Protein AF-A0A1B6MKW7-F1 (afdb_monomer)

Secondary structure (DSSP, 8-state):
------------GGGT-----PPP---TT--SSEEEEEEEE----SSHHHHHHHHHHHHHHHHHHTTT-TTPPP------TTSTT--SEEEEES-TT---GGG-HHHHHHHHHTT-HHHHHHHHHHHEEEEEEEE-

Structure (mmCIF, N/CA/C/O backbone):
data_AF-A0A1B6MKW7-F1
#
_entry.id   AF-A0A1B6MKW7-F1
#
loop_
_atom_site.group_PDB
_atom_site.id
_atom_site.type_symbol
_atom_site.label_atom_id
_atom_site.label_alt_id
_atom_site.label_comp_id
_atom_site.label_asym_id
_atom_site.label_entity_id
_atom_site.label_seq_id
_atom_site.pdbx_PDB_ins_code
_atom_site.Cartn_x
_atom_site.Cartn_y
_atom_site.Cartn_z
_atom_site.occupancy
_atom_site.B_iso_or_equiv
_atom_site.auth_seq_id
_atom_site.auth_comp_id
_atom_site.auth_asym_id
_atom_site.auth_atom_id
_atom_site.pdbx_PDB_model_num
ATOM 1 N N . ARG A 1 1 ? -7.429 24.922 -23.558 1.00 48.53 1 ARG A N 1
ATOM 2 C CA . ARG A 1 1 ? -7.484 23.509 -23.117 1.00 48.53 1 ARG A CA 1
ATOM 3 C C . ARG A 1 1 ? -6.042 23.079 -22.928 1.00 48.53 1 ARG A C 1
ATOM 5 O O . ARG A 1 1 ? -5.292 23.203 -23.883 1.00 48.53 1 ARG A O 1
ATOM 12 N N . VAL A 1 2 ? -5.636 22.738 -21.707 1.00 57.34 2 VAL A N 1
ATOM 13 C CA . VAL A 1 2 ? -4.283 22.229 -21.437 1.00 57.34 2 VAL A CA 1
ATOM 14 C C . VAL A 1 2 ? -4.278 20.769 -21.883 1.00 57.34 2 VAL A C 1
ATOM 16 O O . VAL A 1 2 ? -5.119 20.000 -21.421 1.00 57.34 2 VAL A O 1
ATOM 19 N N . ASN A 1 3 ? -3.427 20.420 -22.846 1.00 64.44 3 ASN A N 1
ATOM 20 C CA . ASN A 1 3 ? -3.270 19.043 -23.306 1.00 64.44 3 ASN A CA 1
ATOM 21 C C . ASN A 1 3 ? -2.297 18.341 -22.360 1.00 64.44 3 ASN A C 1
ATOM 23 O O . ASN A 1 3 ? -1.090 18.464 -22.520 1.00 64.44 3 ASN A O 1
ATOM 27 N N . SER A 1 4 ? -2.823 17.644 -21.358 1.00 72.88 4 SER A N 1
ATOM 28 C CA . SER A 1 4 ? -2.025 16.754 -20.516 1.00 72.88 4 SER A CA 1
ATOM 29 C C . SER A 1 4 ? -1.795 15.447 -21.275 1.00 72.88 4 SER A C 1
ATOM 31 O O . SER A 1 4 ? -2.763 14.775 -21.635 1.00 72.88 4 SER A O 1
ATOM 33 N N . HIS A 1 5 ? -0.537 15.101 -21.543 1.00 80.62 5 HIS A N 1
ATOM 34 C CA . HIS A 1 5 ? -0.169 13.820 -22.145 1.00 80.62 5 HIS A CA 1
ATOM 35 C C . HIS A 1 5 ? 0.245 12.845 -21.038 1.00 80.62 5 HIS A C 1
ATOM 37 O O . HIS A 1 5 ? 0.941 13.228 -20.103 1.00 80.62 5 HIS A O 1
ATOM 43 N N . ALA A 1 6 ? -0.194 11.592 -21.130 1.00 85.50 6 ALA A N 1
ATOM 44 C CA . ALA A 1 6 ? 0.224 10.529 -20.224 1.00 85.50 6 ALA A CA 1
ATOM 45 C C . ALA A 1 6 ? 0.688 9.334 -21.055 1.00 85.50 6 ALA A C 1
ATOM 47 O O . ALA A 1 6 ? 0.020 8.942 -22.013 1.00 85.50 6 ALA A O 1
ATOM 48 N N . ALA A 1 7 ? 1.828 8.766 -20.684 1.00 87.38 7 ALA A N 1
ATOM 49 C CA . ALA A 1 7 ? 2.382 7.561 -21.280 1.00 87.38 7 ALA A CA 1
ATOM 50 C C . ALA A 1 7 ? 2.752 6.581 -20.165 1.00 87.38 7 ALA A C 1
ATOM 52 O O . ALA A 1 7 ? 3.067 6.991 -19.049 1.00 87.38 7 ALA A O 1
ATOM 53 N N . GLY A 1 8 ? 2.694 5.285 -20.462 1.00 89.00 8 GLY A N 1
ATOM 54 C CA . GLY A 1 8 ? 3.040 4.235 -19.513 1.00 89.00 8 GLY A CA 1
ATOM 55 C C . GLY A 1 8 ? 3.708 3.066 -20.219 1.00 89.00 8 GLY A C 1
ATOM 56 O O . GLY A 1 8 ? 3.364 2.738 -21.354 1.00 89.00 8 GLY A O 1
ATOM 57 N N . ALA A 1 9 ? 4.651 2.440 -19.527 1.00 89.75 9 ALA A N 1
ATOM 58 C CA . ALA A 1 9 ? 5.311 1.214 -19.944 1.00 89.75 9 ALA A CA 1
ATOM 59 C C . ALA A 1 9 ? 5.295 0.215 -18.781 1.00 89.75 9 ALA A C 1
ATOM 61 O O . ALA A 1 9 ? 5.249 0.605 -17.615 1.00 89.75 9 ALA A O 1
ATOM 62 N N . SER A 1 10 ? 5.325 -1.076 -19.102 1.00 89.38 10 SER A N 1
ATOM 63 C CA . SER A 1 10 ? 5.364 -2.156 -18.114 1.00 89.38 10 SER A CA 1
ATOM 64 C C . SER A 1 10 ? 6.488 -3.132 -18.437 1.00 89.38 10 SER A C 1
ATOM 66 O O . SER A 1 10 ? 6.630 -3.540 -19.592 1.00 89.38 10 SER A O 1
ATOM 68 N N . PHE A 1 11 ? 7.232 -3.544 -17.414 1.00 88.62 11 PHE A N 1
ATOM 69 C CA . PHE A 1 11 ? 8.218 -4.617 -17.499 1.00 88.62 11 PHE A CA 1
ATOM 70 C C . PHE A 1 11 ? 7.574 -5.939 -17.063 1.00 88.62 11 PHE A C 1
ATOM 72 O O . PHE A 1 11 ? 7.013 -6.036 -15.968 1.00 88.62 11 PHE A O 1
ATOM 79 N N . VAL A 1 12 ? 7.617 -6.959 -17.923 1.00 87.44 12 VAL A N 1
ATOM 80 C CA . VAL A 1 12 ? 6.991 -8.262 -17.653 1.00 87.44 12 VAL A CA 1
ATOM 81 C C . VAL A 1 12 ? 8.011 -9.196 -17.010 1.00 87.44 12 VAL A C 1
ATOM 83 O O . VAL A 1 12 ? 8.809 -9.834 -17.685 1.00 87.44 12 VAL A O 1
ATOM 86 N N . PHE A 1 13 ? 7.927 -9.339 -15.691 1.00 82.38 13 PHE A N 1
ATOM 87 C CA . PHE A 1 13 ? 8.851 -10.154 -14.893 1.00 82.38 13 PHE A CA 1
ATOM 88 C C . PHE A 1 13 ? 8.652 -11.679 -15.025 1.00 82.38 13 PHE A C 1
ATOM 90 O O . PHE A 1 13 ? 9.393 -12.449 -14.417 1.00 82.38 13 PHE A O 1
ATOM 97 N N . ALA A 1 14 ? 7.653 -12.146 -15.788 1.00 80.56 14 ALA A N 1
ATOM 98 C CA . ALA A 1 14 ? 7.287 -13.567 -15.877 1.00 80.56 14 ALA A CA 1
ATOM 99 C C . ALA A 1 14 ? 8.444 -14.474 -16.340 1.00 80.56 14 ALA A C 1
ATOM 101 O O . ALA A 1 14 ? 8.505 -15.639 -15.953 1.00 80.56 14 ALA A O 1
ATOM 102 N N . TYR A 1 15 ? 9.376 -13.933 -17.128 1.00 80.44 15 TYR A N 1
ATOM 103 C CA . TYR A 1 15 ? 10.526 -14.663 -17.667 1.00 80.44 15 TYR A CA 1
ATOM 104 C C . TYR A 1 15 ? 11.744 -14.667 -16.728 1.00 80.44 15 TYR A C 1
ATOM 106 O O . TYR A 1 15 ? 12.641 -15.487 -16.901 1.00 80.44 15 TYR A O 1
ATOM 114 N N . CYS A 1 16 ? 11.765 -13.800 -15.710 1.00 80.62 16 CYS A N 1
ATOM 115 C CA . CYS A 1 16 ? 12.884 -13.654 -14.771 1.00 80.62 16 CYS A CA 1
ATOM 116 C C . CYS A 1 16 ? 12.771 -14.572 -13.539 1.00 80.62 16 CYS A C 1
ATOM 118 O O . CYS A 1 16 ? 13.723 -14.695 -12.769 1.00 80.62 16 CYS A O 1
ATOM 120 N N . GLY A 1 17 ? 11.610 -15.207 -13.344 1.00 81.12 17 GLY A N 1
ATOM 121 C CA . GLY A 1 17 ? 11.267 -15.920 -12.113 1.00 81.12 17 GLY A CA 1
ATOM 122 C C . GLY A 1 17 ? 10.810 -14.972 -10.997 1.00 81.12 17 GLY A C 1
ATOM 123 O O . GLY A 1 17 ? 11.218 -13.816 -10.924 1.00 81.12 17 GLY A O 1
ATOM 124 N N . VAL A 1 18 ? 9.929 -15.464 -10.122 1.00 84.19 18 VAL A N 1
ATOM 125 C CA . VAL A 1 18 ? 9.298 -14.667 -9.056 1.00 84.19 18 VAL A CA 1
ATOM 126 C C . VAL A 1 18 ? 9.478 -15.367 -7.725 1.00 84.19 18 VAL A C 1
ATOM 128 O O . VAL A 1 18 ? 9.257 -16.575 -7.618 1.00 84.19 18 VAL A O 1
ATOM 131 N N . ARG A 1 19 ? 9.842 -14.603 -6.697 1.00 88.00 19 ARG A N 1
ATOM 132 C CA . ARG A 1 19 ? 9.914 -15.087 -5.323 1.00 88.00 19 ARG A CA 1
ATOM 133 C C . ARG A 1 19 ? 9.426 -14.004 -4.374 1.00 88.00 19 ARG A C 1
ATOM 135 O O . ARG A 1 19 ? 9.964 -12.907 -4.393 1.00 88.00 19 ARG A O 1
ATOM 142 N N . ASP A 1 20 ? 8.467 -14.360 -3.527 1.00 87.94 20 ASP A N 1
ATOM 143 C CA . ASP A 1 20 ? 8.015 -13.508 -2.428 1.00 87.94 20 ASP A CA 1
ATOM 144 C C . ASP A 1 20 ? 9.101 -13.445 -1.341 1.00 87.94 20 ASP A C 1
ATOM 146 O O . ASP A 1 20 ? 9.560 -14.483 -0.842 1.00 87.94 20 ASP A O 1
ATOM 150 N N . ILE A 1 21 ? 9.537 -12.230 -1.012 1.00 89.62 21 ILE A N 1
ATOM 151 C CA . ILE A 1 21 ? 10.503 -11.938 0.057 1.00 89.62 21 ILE A CA 1
ATOM 152 C C . ILE A 1 21 ? 9.893 -11.036 1.139 1.00 89.62 21 ILE A C 1
ATOM 154 O O . ILE A 1 21 ? 10.610 -10.500 1.993 1.00 89.62 21 ILE A O 1
ATOM 158 N N . SER A 1 22 ? 8.568 -10.891 1.131 1.00 88.69 22 SER A N 1
ATOM 159 C CA . SER A 1 22 ? 7.821 -10.113 2.107 1.00 88.69 22 SER A CA 1
ATOM 160 C C . SER A 1 22 ? 8.020 -10.674 3.515 1.00 88.69 22 SER A C 1
ATOM 162 O O . SER A 1 22 ? 8.076 -11.884 3.758 1.00 88.69 22 SER A O 1
ATOM 164 N N . ARG A 1 23 ? 8.121 -9.781 4.503 1.00 87.88 23 ARG A N 1
ATOM 165 C CA . ARG A 1 23 ? 8.280 -10.185 5.910 1.00 87.88 23 ARG A CA 1
ATOM 166 C C . ARG A 1 23 ? 7.016 -10.880 6.401 1.00 87.88 23 ARG A C 1
ATOM 168 O O . ARG A 1 23 ? 5.924 -10.521 5.991 1.00 87.88 23 ARG A O 1
ATOM 175 N N . LYS A 1 24 ? 7.095 -11.814 7.346 1.00 85.81 24 LYS A N 1
ATOM 176 C CA . LYS A 1 24 ? 5.867 -12.361 7.943 1.00 85.81 24 LYS A CA 1
ATOM 177 C C . LYS A 1 24 ? 5.144 -11.262 8.734 1.00 85.81 24 LYS A C 1
ATOM 179 O O . LYS A 1 24 ? 5.712 -10.716 9.677 1.00 85.81 24 LYS A O 1
ATOM 184 N N . LEU A 1 25 ? 3.903 -10.943 8.360 1.00 82.38 25 LEU A N 1
ATOM 185 C CA . LEU A 1 25 ? 3.073 -10.003 9.113 1.00 82.38 25 LEU A CA 1
ATOM 186 C C . LEU A 1 25 ? 2.599 -10.679 10.408 1.00 82.38 25 LEU A C 1
ATOM 188 O O . LEU A 1 25 ? 1.847 -11.653 10.368 1.00 82.38 25 LEU A O 1
ATOM 192 N N . VAL A 1 26 ? 3.051 -10.173 11.554 1.00 80.81 26 VAL A N 1
ATOM 193 C CA . VAL A 1 26 ? 2.649 -10.647 12.884 1.00 80.81 26 VAL A CA 1
ATOM 194 C C . VAL A 1 26 ? 2.012 -9.475 13.619 1.00 80.81 26 VAL A C 1
ATOM 196 O O . VAL A 1 26 ? 2.677 -8.486 13.900 1.00 80.81 26 VAL A O 1
ATOM 199 N N . LEU A 1 27 ? 0.712 -9.575 13.903 1.00 77.38 27 LEU A N 1
ATOM 200 C CA . LEU A 1 27 ? -0.063 -8.507 14.550 1.00 77.38 27 LEU A CA 1
ATOM 201 C C . LEU A 1 27 ? -0.120 -8.648 16.082 1.00 77.38 27 LEU A C 1
ATOM 203 O O . LEU A 1 27 ? -0.807 -7.871 16.736 1.00 77.38 27 LEU A O 1
ATOM 207 N N . THR A 1 28 ? 0.598 -9.616 16.659 1.00 65.50 28 THR A N 1
ATOM 208 C CA . THR A 1 28 ? 0.506 -10.012 18.077 1.00 65.50 28 THR A CA 1
ATOM 209 C C . THR A 1 28 ? 0.876 -8.904 19.065 1.00 65.50 28 THR A C 1
ATOM 211 O O . THR A 1 28 ? 0.351 -8.889 20.171 1.00 65.50 28 THR A O 1
ATOM 214 N N . GLU A 1 29 ? 1.735 -7.959 18.679 1.00 63.06 29 GLU A N 1
ATOM 215 C CA . GLU A 1 29 ? 2.179 -6.855 19.552 1.00 63.06 29 GLU A CA 1
ATOM 216 C C . GLU A 1 29 ? 1.280 -5.614 19.469 1.00 63.06 29 GLU A C 1
ATOM 218 O O . GLU A 1 29 ? 1.534 -4.585 20.098 1.00 63.06 29 GLU A O 1
ATOM 223 N N . THR A 1 30 ? 0.217 -5.686 18.671 1.00 65.88 30 THR A N 1
ATOM 224 C CA . THR A 1 30 ? -0.647 -4.540 18.433 1.00 65.88 30 THR A CA 1
ATOM 225 C C . THR A 1 30 ? -1.666 -4.445 19.564 1.00 65.88 30 THR A C 1
ATOM 227 O O . THR A 1 30 ? -2.680 -5.132 19.558 1.00 65.88 30 THR A O 1
ATOM 230 N N . ASN A 1 31 ? -1.407 -3.582 20.547 1.00 64.12 31 ASN A N 1
ATOM 231 C CA . ASN A 1 31 ? -2.249 -3.414 21.744 1.00 64.12 31 ASN A CA 1
ATOM 232 C C . ASN A 1 31 ? -3.677 -2.881 21.469 1.00 64.12 31 ASN A C 1
ATOM 234 O O . ASN A 1 31 ? -4.462 -2.711 22.401 1.00 64.12 31 ASN A O 1
ATOM 238 N N . GLY A 1 32 ? -4.020 -2.580 20.212 1.00 72.44 32 GLY A N 1
ATOM 239 C CA . GLY A 1 32 ? -5.319 -2.046 19.809 1.00 72.44 32 GLY A CA 1
ATOM 240 C C . GLY A 1 32 ? -6.305 -3.136 19.391 1.00 72.44 32 GLY A C 1
ATOM 241 O O . GLY A 1 32 ? -5.941 -4.108 18.736 1.00 72.44 32 GLY A O 1
ATOM 242 N N . GLN A 1 33 ? -7.590 -2.944 19.706 1.00 83.25 33 GLN A N 1
ATOM 243 C CA . GLN A 1 33 ? -8.650 -3.833 19.210 1.00 83.25 33 GLN A CA 1
ATOM 244 C C . GLN A 1 33 ? -8.835 -3.692 17.692 1.00 83.25 33 GLN A C 1
ATOM 246 O O . GLN A 1 33 ? -9.145 -4.676 17.028 1.00 83.25 33 GLN A O 1
ATOM 251 N N . ILE A 1 34 ? -8.613 -2.492 17.140 1.00 89.38 34 ILE A N 1
ATOM 252 C CA . ILE A 1 34 ? -8.666 -2.203 15.702 1.00 89.38 34 ILE A CA 1
ATOM 253 C C . ILE A 1 34 ? -7.262 -1.866 15.205 1.00 89.38 34 ILE A C 1
ATOM 255 O O . ILE A 1 34 ? -6.576 -1.031 15.789 1.00 89.38 34 ILE A O 1
ATOM 259 N N . THR A 1 35 ? -6.868 -2.465 14.084 1.00 91.50 35 THR A N 1
ATOM 260 C CA . THR A 1 35 ? -5.604 -2.183 13.399 1.00 91.50 35 THR A CA 1
ATOM 261 C C . THR A 1 35 ? -5.863 -1.795 11.947 1.00 91.50 35 THR A C 1
ATOM 263 O O . THR A 1 35 ? -6.444 -2.564 11.185 1.00 91.50 35 THR A O 1
ATOM 266 N N . LYS A 1 36 ? -5.416 -0.608 11.535 1.00 91.62 36 LYS A N 1
ATOM 267 C CA . LYS A 1 36 ? -5.384 -0.179 10.133 1.00 91.62 36 LYS A CA 1
ATOM 268 C C . LYS A 1 36 ? -4.057 -0.603 9.517 1.00 91.62 36 LYS A C 1
ATOM 270 O O . LYS A 1 36 ? -2.996 -0.144 9.936 1.00 91.62 36 LYS A O 1
ATOM 275 N N . ILE A 1 37 ? -4.131 -1.470 8.517 1.00 92.88 37 ILE A N 1
ATOM 276 C CA . ILE A 1 37 ? -2.982 -1.985 7.781 1.00 92.88 37 ILE A CA 1
ATOM 277 C C . ILE A 1 37 ? -2.948 -1.299 6.421 1.00 92.88 37 ILE A C 1
ATOM 279 O O . ILE A 1 37 ? -3.902 -1.402 5.645 1.00 92.88 37 ILE A O 1
ATOM 283 N N . ARG A 1 38 ? -1.844 -0.610 6.140 1.00 92.88 38 ARG A N 1
ATOM 284 C CA . ARG A 1 38 ? -1.542 -0.046 4.827 1.00 92.88 38 ARG A CA 1
ATOM 285 C C . ARG A 1 38 ? -0.486 -0.907 4.150 1.00 92.88 38 ARG A C 1
ATOM 287 O O . ARG A 1 38 ? 0.650 -0.970 4.617 1.00 92.88 38 ARG A O 1
ATOM 294 N N . PHE A 1 39 ? -0.874 -1.550 3.062 1.00 91.94 39 PHE A N 1
ATOM 295 C CA . PHE A 1 39 ? 0.003 -2.302 2.188 1.00 91.94 39 PHE A CA 1
ATOM 296 C C . PHE A 1 39 ? 0.656 -1.368 1.170 1.00 91.94 39 PHE A C 1
ATOM 298 O O . PHE A 1 39 ? -0.034 -0.663 0.435 1.00 91.94 39 PHE A O 1
ATOM 305 N N . SER A 1 40 ? 1.982 -1.392 1.098 1.00 90.88 40 SER A N 1
ATOM 306 C CA . SER A 1 40 ? 2.748 -0.823 -0.007 1.00 90.88 40 SER A CA 1
ATOM 307 C C . SER A 1 40 ? 3.315 -1.947 -0.866 1.00 90.88 40 SER A C 1
ATOM 309 O O . SER A 1 40 ? 3.631 -3.024 -0.365 1.00 90.88 40 SER A O 1
ATOM 311 N N . LYS A 1 41 ? 3.441 -1.705 -2.167 1.00 90.94 41 LYS A N 1
ATOM 312 C CA . LYS A 1 41 ? 4.055 -2.649 -3.101 1.00 90.94 41 LYS A CA 1
ATOM 313 C C . LYS A 1 41 ? 5.504 -2.226 -3.328 1.00 90.94 41 LYS A C 1
ATOM 315 O O . LYS A 1 41 ? 5.773 -1.043 -3.519 1.00 90.94 41 LYS A O 1
ATOM 320 N N . GLY A 1 42 ? 6.419 -3.176 -3.296 1.00 88.38 42 GLY A N 1
ATOM 321 C CA . GLY A 1 42 ? 7.813 -3.013 -3.675 1.00 88.38 42 GLY A CA 1
ATOM 322 C C . GLY A 1 42 ? 8.238 -4.193 -4.533 1.00 88.38 42 GLY A C 1
ATOM 323 O O . GLY A 1 42 ? 7.538 -5.194 -4.597 1.00 88.38 42 GLY A O 1
ATOM 324 N N . PHE A 1 43 ? 9.372 -4.068 -5.202 1.00 90.44 43 PHE A N 1
ATOM 325 C CA . PHE A 1 43 ? 9.997 -5.170 -5.920 1.00 90.44 43 PHE A CA 1
ATOM 326 C C . PHE A 1 43 ? 11.509 -5.075 -5.746 1.00 90.44 43 PHE A C 1
ATOM 328 O O . PHE A 1 43 ? 12.048 -4.008 -5.447 1.00 90.44 43 PHE A O 1
ATOM 335 N N . ALA A 1 44 ? 12.188 -6.200 -5.928 1.00 90.12 44 ALA A N 1
ATOM 336 C CA . ALA A 1 44 ? 13.637 -6.264 -5.974 1.00 90.12 44 ALA A CA 1
ATOM 337 C C . ALA A 1 44 ? 14.064 -7.240 -7.070 1.00 90.12 44 ALA A C 1
ATOM 339 O O . ALA A 1 44 ? 13.393 -8.241 -7.325 1.00 90.12 44 ALA A O 1
ATOM 340 N N . PHE A 1 45 ? 15.199 -6.959 -7.703 1.00 91.06 45 PHE A N 1
ATOM 341 C CA . PHE A 1 45 ? 15.765 -7.846 -8.709 1.00 91.06 45 PHE A CA 1
ATOM 342 C C . PHE A 1 45 ? 16.676 -8.880 -8.055 1.00 91.06 45 PHE A C 1
ATOM 344 O O . PHE A 1 45 ? 17.574 -8.538 -7.287 1.00 91.06 45 PHE A O 1
ATOM 351 N N . ALA A 1 46 ? 16.454 -10.152 -8.384 1.00 87.19 46 ALA A N 1
ATOM 352 C CA . ALA A 1 46 ? 17.314 -11.247 -7.944 1.00 87.19 46 ALA A CA 1
ATOM 353 C C . ALA A 1 46 ? 18.547 -11.436 -8.849 1.00 87.19 46 ALA A C 1
ATOM 355 O O . ALA A 1 46 ? 19.561 -11.958 -8.392 1.00 87.19 46 ALA A O 1
ATOM 356 N N . ASN A 1 47 ? 18.461 -11.023 -10.120 1.00 88.88 47 ASN A N 1
ATOM 357 C CA . ASN A 1 47 ? 19.528 -11.138 -11.114 1.00 88.88 47 ASN A CA 1
ATOM 358 C C . ASN A 1 47 ? 19.899 -9.749 -11.660 1.00 88.88 47 ASN A C 1
ATOM 360 O O . ASN A 1 47 ? 19.022 -8.921 -11.912 1.00 88.88 47 ASN A O 1
ATOM 364 N N . VAL A 1 48 ? 21.196 -9.525 -11.872 1.00 92.75 48 VAL A N 1
ATOM 365 C CA . VAL A 1 48 ? 21.749 -8.299 -12.463 1.00 92.75 48 VAL A CA 1
ATOM 366 C C . VAL A 1 48 ? 21.275 -8.121 -13.905 1.00 92.75 48 VAL A C 1
ATOM 368 O O . VAL A 1 48 ? 21.020 -6.996 -14.314 1.00 92.75 48 VAL A O 1
ATOM 371 N N . GLU A 1 49 ? 21.092 -9.210 -14.656 1.00 91.75 49 GLU A N 1
ATOM 372 C CA . GLU A 1 49 ? 20.599 -9.146 -16.042 1.00 91.75 49 GLU A CA 1
ATOM 373 C C . GLU A 1 49 ? 19.178 -8.571 -16.108 1.00 91.75 49 GLU A C 1
ATOM 375 O O . GLU A 1 49 ? 18.926 -7.644 -16.869 1.00 91.75 49 GLU A O 1
ATOM 380 N N . ALA A 1 50 ? 18.272 -9.048 -15.247 1.00 91.06 50 ALA A N 1
ATOM 381 C CA . ALA A 1 50 ? 16.900 -8.541 -15.175 1.00 91.06 50 ALA A CA 1
ATOM 382 C C . ALA A 1 50 ? 16.850 -7.074 -14.714 1.00 91.06 50 ALA A C 1
ATOM 384 O O . ALA A 1 50 ? 16.038 -6.296 -15.208 1.00 91.06 50 ALA A O 1
ATOM 385 N N . ALA A 1 51 ? 17.738 -6.688 -13.789 1.00 92.38 51 ALA A N 1
ATOM 386 C CA . ALA A 1 51 ? 17.882 -5.293 -13.384 1.00 92.38 51 ALA A CA 1
ATOM 387 C C . ALA A 1 51 ? 18.368 -4.417 -14.551 1.00 92.38 51 ALA A C 1
ATOM 389 O O . ALA A 1 51 ? 17.831 -3.335 -14.764 1.00 92.38 51 ALA A O 1
ATOM 390 N N . ALA A 1 52 ? 19.349 -4.890 -15.324 1.00 93.75 52 ALA A N 1
ATOM 391 C CA . ALA A 1 52 ? 19.876 -4.167 -16.477 1.00 93.75 52 ALA A CA 1
ATOM 392 C C . ALA A 1 52 ? 18.822 -3.998 -17.582 1.00 93.75 52 ALA A C 1
ATOM 394 O O . ALA A 1 52 ? 18.678 -2.900 -18.110 1.00 93.75 52 ALA A O 1
ATOM 395 N N . GLU A 1 53 ? 18.050 -5.044 -17.887 1.00 92.75 53 GLU A N 1
ATOM 396 C CA . GLU A 1 53 ? 16.975 -4.989 -18.887 1.00 92.75 53 GLU A CA 1
ATOM 397 C C . GLU A 1 53 ? 15.864 -4.005 -18.478 1.00 92.75 53 GLU A C 1
ATOM 399 O O . GLU A 1 53 ? 15.405 -3.200 -19.292 1.00 92.75 53 GLU A O 1
ATOM 404 N N . PHE A 1 54 ? 15.472 -4.010 -17.199 1.00 92.44 54 PHE A N 1
ATOM 405 C CA . PHE A 1 54 ? 14.522 -3.036 -16.658 1.00 92.44 54 PHE A CA 1
ATOM 406 C C . PHE A 1 54 ? 15.045 -1.598 -16.779 1.00 92.44 54 PHE A C 1
ATOM 408 O O . PHE A 1 54 ? 14.319 -0.706 -17.221 1.00 92.44 54 PHE A O 1
ATOM 415 N N . GLU A 1 55 ? 16.307 -1.368 -16.414 1.00 93.44 55 GLU A N 1
ATOM 416 C CA . GLU A 1 55 ? 16.942 -0.052 -16.495 1.00 93.44 55 GLU A CA 1
ATOM 417 C C . GLU A 1 55 ? 17.101 0.441 -17.937 1.00 93.44 55 GLU A C 1
ATOM 419 O O . GLU A 1 55 ? 16.901 1.628 -18.213 1.00 93.44 55 GLU A O 1
ATOM 424 N N . GLU A 1 56 ? 17.400 -0.457 -18.877 1.00 94.88 56 GLU A N 1
ATOM 425 C CA . GLU A 1 56 ? 17.446 -0.147 -20.304 1.00 94.88 56 GLU A CA 1
ATOM 426 C C . GLU A 1 56 ? 16.059 0.249 -20.823 1.00 94.88 56 GLU A C 1
ATOM 428 O O . GLU A 1 56 ? 15.916 1.302 -21.452 1.00 94.88 56 GLU A O 1
ATOM 433 N N . GLN A 1 57 ? 15.018 -0.535 -20.510 1.00 93.44 57 GLN A N 1
ATOM 434 C CA . GLN A 1 57 ? 13.642 -0.207 -20.890 1.00 93.44 57 GLN A CA 1
ATOM 435 C C . GLN A 1 57 ? 13.218 1.146 -20.308 1.00 93.44 57 GLN A C 1
ATOM 437 O O . GLN A 1 57 ? 12.619 1.965 -21.011 1.00 93.44 57 GLN A O 1
ATOM 442 N N . ARG A 1 58 ? 13.551 1.397 -19.038 1.00 92.62 58 ARG A N 1
ATOM 443 C CA . ARG A 1 58 ? 13.263 2.655 -18.350 1.00 92.62 58 ARG A CA 1
ATOM 444 C C . ARG A 1 58 ? 13.965 3.832 -19.022 1.00 92.62 58 ARG A C 1
ATOM 446 O O . ARG A 1 58 ? 13.313 4.811 -19.377 1.00 92.62 58 ARG A O 1
ATOM 453 N N . THR A 1 59 ? 15.273 3.727 -19.239 1.00 93.12 59 THR A N 1
ATOM 454 C CA . THR A 1 59 ? 16.077 4.779 -19.879 1.00 93.12 59 THR A CA 1
ATOM 455 C C . THR A 1 59 ? 15.560 5.083 -21.281 1.00 93.12 59 THR A C 1
ATOM 457 O O . THR A 1 59 ? 15.395 6.248 -21.644 1.00 93.12 59 THR A O 1
ATOM 460 N N . ARG A 1 60 ? 15.230 4.041 -22.053 1.00 93.38 60 ARG A N 1
ATOM 461 C CA . ARG A 1 60 ? 14.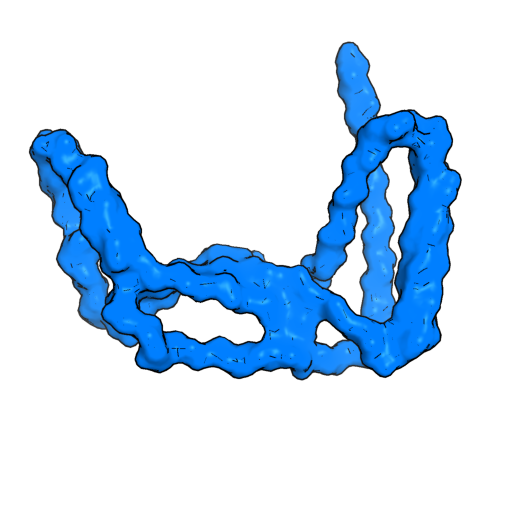646 4.184 -23.386 1.00 93.38 60 ARG A CA 1
ATOM 462 C C . ARG A 1 60 ? 13.321 4.936 -23.338 1.00 93.38 60 ARG A C 1
ATOM 464 O O . ARG A 1 60 ? 13.184 5.939 -24.035 1.00 93.38 60 ARG A O 1
ATOM 471 N N . PHE A 1 61 ? 12.393 4.500 -22.482 1.00 91.69 61 PHE A N 1
ATOM 472 C CA . PHE A 1 61 ? 11.091 5.143 -22.305 1.00 91.69 61 PHE A CA 1
ATOM 473 C C . PHE A 1 61 ? 11.239 6.634 -21.992 1.00 91.69 61 PHE A C 1
ATOM 475 O O . PHE A 1 61 ? 10.567 7.465 -22.599 1.00 91.69 61 PHE A O 1
ATOM 482 N N . PHE A 1 62 ? 12.162 6.987 -21.102 1.00 88.88 62 PHE A N 1
ATOM 483 C CA . PHE A 1 62 ? 12.410 8.379 -20.761 1.00 88.88 62 PHE A CA 1
ATOM 484 C C . PHE A 1 62 ? 13.026 9.191 -21.886 1.00 88.88 62 PHE A C 1
ATOM 486 O O . PHE A 1 62 ? 12.544 10.283 -22.161 1.00 88.88 62 PHE A O 1
ATOM 493 N N . SER A 1 63 ? 14.045 8.662 -22.563 1.00 89.69 63 SER A N 1
ATOM 494 C CA . SER A 1 63 ? 14.700 9.371 -23.669 1.00 89.69 63 SER A CA 1
ATOM 495 C C . SER A 1 63 ? 13.741 9.662 -24.828 1.00 89.69 63 SER A C 1
ATOM 497 O O . SER A 1 63 ? 13.850 10.688 -25.498 1.00 89.69 63 SER A O 1
ATOM 499 N N . GLU A 1 64 ? 12.762 8.777 -25.043 1.00 89.12 64 GLU A N 1
ATOM 500 C CA . GLU A 1 64 ? 11.705 8.971 -26.032 1.00 89.12 64 GLU A CA 1
ATOM 501 C C . GLU A 1 64 ? 10.726 10.076 -25.606 1.00 89.12 64 GLU A C 1
ATOM 503 O O . GLU A 1 64 ? 10.211 10.782 -26.474 1.00 89.12 64 GLU A O 1
ATOM 508 N N . HIS A 1 65 ? 10.496 10.262 -24.298 1.00 87.19 65 HIS A N 1
ATOM 509 C CA . HIS A 1 65 ? 9.492 11.196 -23.776 1.00 87.19 65 HIS A CA 1
ATOM 510 C C . HIS A 1 65 ? 10.034 12.554 -23.305 1.00 87.19 65 HIS A C 1
ATOM 512 O O . HIS A 1 65 ? 9.267 13.512 -23.228 1.00 87.19 65 HIS A O 1
ATOM 518 N N . GLU A 1 66 ? 11.342 12.669 -23.073 1.00 84.38 66 GLU A N 1
ATOM 519 C CA . GLU A 1 66 ? 12.026 13.880 -22.591 1.00 84.38 66 GLU A CA 1
ATOM 520 C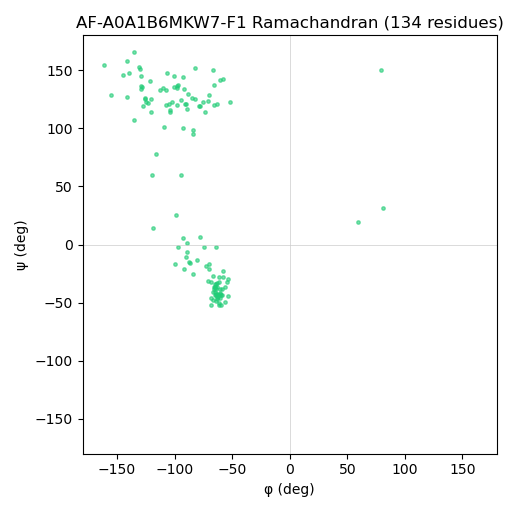 C . GLU A 1 66 ? 11.739 15.120 -23.453 1.00 84.38 66 GLU A C 1
ATOM 522 O O . GLU A 1 66 ? 11.702 16.239 -22.958 1.00 84.38 66 GLU A O 1
ATOM 527 N N . ARG A 1 67 ? 11.488 14.937 -24.755 1.00 81.38 67 ARG A N 1
ATOM 528 C CA . ARG A 1 67 ? 11.273 16.046 -25.698 1.00 81.38 67 ARG A CA 1
ATOM 529 C C . ARG A 1 67 ? 9.867 16.643 -25.677 1.00 81.38 67 ARG A C 1
ATOM 531 O O . ARG A 1 67 ? 9.658 17.668 -26.322 1.00 81.38 67 ARG A O 1
ATOM 538 N N . TYR A 1 68 ? 8.897 15.984 -25.041 1.00 80.75 68 TYR A N 1
ATOM 539 C CA . TYR A 1 68 ? 7.499 16.418 -25.099 1.00 80.75 68 TYR A CA 1
ATOM 540 C C . TYR A 1 68 ? 7.108 17.371 -23.966 1.00 80.75 68 TYR A C 1
ATOM 542 O O . TYR A 1 68 ? 6.123 18.090 -24.133 1.00 80.75 68 TYR A O 1
ATOM 550 N N . ASP A 1 69 ? 7.841 17.388 -22.845 1.00 78.19 69 ASP A N 1
ATOM 551 C CA . ASP A 1 69 ? 7.506 18.218 -21.683 1.00 78.19 69 ASP A CA 1
ATOM 552 C C . ASP A 1 69 ? 8.737 18.531 -20.812 1.00 78.19 69 ASP A C 1
ATOM 554 O O . ASP A 1 69 ? 9.438 17.620 -20.372 1.00 78.19 69 ASP A O 1
ATOM 558 N N . ASP A 1 70 ? 8.955 19.815 -20.511 1.00 80.25 70 ASP A N 1
ATOM 559 C CA . ASP A 1 70 ? 9.982 20.273 -19.563 1.00 80.25 70 ASP A CA 1
ATOM 560 C C . ASP A 1 70 ? 9.626 19.897 -18.106 1.00 80.25 70 ASP A C 1
ATOM 562 O O . ASP A 1 70 ? 10.501 19.838 -17.239 1.00 80.25 70 ASP A O 1
ATOM 566 N N . TYR A 1 71 ? 8.340 19.634 -17.821 1.00 78.62 71 TYR A N 1
ATOM 567 C CA . TYR A 1 71 ? 7.803 19.309 -16.496 1.00 78.62 71 TYR A CA 1
ATOM 568 C C . TYR A 1 71 ? 7.150 17.919 -16.461 1.00 78.62 71 TYR A C 1
ATOM 570 O O . TYR A 1 71 ? 5.970 17.763 -16.141 1.00 78.62 71 TYR A O 1
ATOM 578 N N . MET A 1 72 ? 7.930 16.880 -16.753 1.00 82.00 72 MET A N 1
ATOM 579 C CA . MET A 1 72 ? 7.465 15.492 -16.686 1.00 82.00 72 MET A CA 1
ATOM 580 C C . MET A 1 72 ? 7.363 14.980 -15.233 1.00 82.00 72 MET A C 1
ATOM 582 O O . MET A 1 72 ? 8.357 14.935 -14.506 1.00 82.00 72 MET A O 1
ATOM 586 N N . GLU A 1 73 ? 6.175 14.526 -14.810 1.00 83.44 73 GLU A N 1
ATOM 587 C CA . GLU A 1 73 ? 5.993 13.770 -13.559 1.00 83.44 73 GLU A CA 1
ATOM 588 C C . GLU A 1 73 ? 6.145 12.268 -13.837 1.00 83.44 73 GLU A C 1
ATOM 590 O O . GLU A 1 73 ? 5.382 11.690 -14.613 1.00 83.44 73 GLU A O 1
ATOM 595 N N . MET A 1 74 ? 7.108 11.616 -13.179 1.00 82.62 74 MET A N 1
ATOM 596 C CA . MET A 1 74 ? 7.287 10.170 -13.287 1.00 82.62 74 MET A CA 1
ATOM 597 C C . MET A 1 74 ? 6.638 9.434 -12.114 1.00 82.62 74 MET A C 1
ATOM 599 O O . MET A 1 74 ? 6.807 9.812 -10.954 1.00 82.62 74 MET A O 1
ATOM 603 N N . ARG A 1 75 ? 5.943 8.333 -12.414 1.00 83.75 75 ARG A N 1
ATOM 604 C CA . ARG A 1 75 ? 5.454 7.379 -11.417 1.00 83.75 75 ARG A CA 1
ATOM 605 C C . ARG A 1 75 ? 5.895 5.969 -11.782 1.00 83.75 75 ARG A C 1
ATOM 607 O O . ARG A 1 75 ? 5.509 5.448 -12.823 1.00 83.75 75 ARG A O 1
ATOM 614 N N . GLU A 1 76 ? 6.667 5.358 -10.895 1.00 85.31 76 GLU A N 1
ATOM 615 C CA . GLU A 1 76 ? 6.995 3.934 -10.939 1.00 85.31 76 GLU A CA 1
ATOM 616 C C . GLU A 1 76 ? 6.112 3.180 -9.948 1.00 85.31 76 GLU A C 1
ATOM 618 O O . GLU A 1 76 ? 5.777 3.683 -8.872 1.00 85.31 76 GLU A O 1
ATOM 623 N N . GLY A 1 77 ? 5.734 1.957 -10.298 1.00 83.75 77 GLY A N 1
ATOM 624 C CA . GLY A 1 77 ? 4.944 1.113 -9.422 1.00 83.75 77 GLY A CA 1
ATOM 625 C C . GLY A 1 77 ? 5.026 -0.345 -9.829 1.00 83.75 77 GLY A C 1
ATOM 626 O O . GLY A 1 77 ? 5.255 -0.676 -10.989 1.00 83.75 77 GLY A O 1
ATOM 627 N N . LEU A 1 78 ? 4.812 -1.217 -8.851 1.00 88.00 78 LEU A N 1
ATOM 628 C CA . LEU A 1 78 ? 4.537 -2.622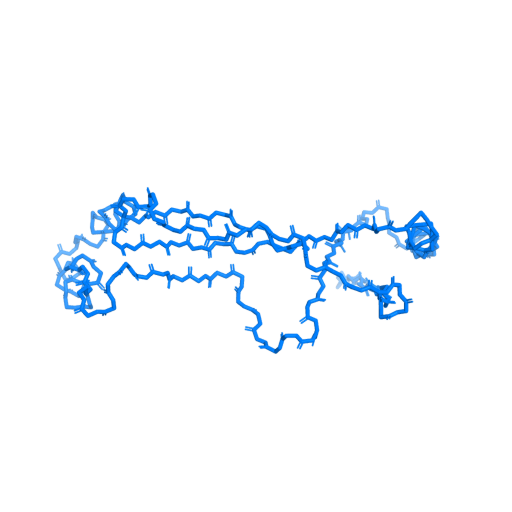 -9.096 1.00 88.00 78 LEU A CA 1
ATOM 629 C C . LEU A 1 78 ? 3.027 -2.799 -9.173 1.00 88.00 78 LEU A C 1
ATOM 631 O O . LEU A 1 78 ? 2.307 -2.333 -8.284 1.00 88.00 78 LEU A O 1
ATOM 635 N N . ASP A 1 79 ? 2.553 -3.524 -10.181 1.00 84.62 79 ASP A N 1
ATOM 636 C CA . ASP A 1 79 ? 1.189 -4.021 -10.167 1.00 84.62 79 ASP A CA 1
ATOM 637 C C . ASP A 1 79 ? 1.141 -5.536 -9.999 1.00 84.62 79 ASP A C 1
ATOM 639 O O . ASP A 1 79 ? 1.875 -6.289 -10.637 1.00 84.62 79 ASP A O 1
ATOM 643 N N . LEU A 1 80 ? 0.253 -5.974 -9.111 1.00 80.62 80 LEU A N 1
ATOM 644 C CA . LEU A 1 80 ? 0.030 -7.380 -8.798 1.00 80.62 80 LEU A CA 1
ATOM 645 C C . LEU A 1 80 ? -1.121 -7.867 -9.676 1.00 80.62 80 LEU A C 1
ATOM 647 O O . LEU A 1 80 ? -2.166 -8.264 -9.171 1.00 80.62 80 LEU A O 1
ATOM 651 N N . THR A 1 81 ? -0.947 -7.792 -10.997 1.00 72.81 81 THR A N 1
ATOM 652 C CA . THR A 1 81 ? -1.984 -8.133 -11.992 1.00 72.81 81 THR A CA 1
ATOM 653 C C . THR A 1 81 ? -2.490 -9.572 -11.862 1.00 72.81 81 THR A C 1
ATOM 655 O O . THR A 1 81 ? -3.615 -9.873 -12.255 1.00 72.81 81 THR A O 1
ATOM 658 N N . SER A 1 82 ? -1.692 -10.457 -11.261 1.00 70.88 82 SER A N 1
ATOM 659 C CA . SER A 1 82 ? -2.073 -11.832 -10.926 1.00 70.88 82 SER A CA 1
ATOM 660 C C . SER A 1 82 ? -3.057 -11.940 -9.753 1.00 70.88 82 SER A C 1
ATOM 662 O O . SER A 1 82 ? -3.715 -12.970 -9.608 1.00 70.88 82 SER A O 1
ATOM 664 N N . ILE A 1 83 ? -3.188 -10.902 -8.921 1.00 78.56 83 ILE A N 1
ATOM 665 C CA . ILE A 1 83 ? -4.049 -10.880 -7.735 1.00 78.56 83 ILE A CA 1
ATOM 666 C C . ILE A 1 83 ? -5.231 -9.948 -7.997 1.00 78.56 83 ILE A C 1
ATOM 668 O O . ILE A 1 83 ? -5.145 -8.725 -7.868 1.00 78.56 83 ILE A O 1
ATOM 672 N N . ALA A 1 84 ? -6.379 -10.539 -8.323 1.00 75.69 84 ALA A N 1
ATOM 673 C CA . ALA A 1 84 ? -7.608 -9.782 -8.496 1.00 75.69 84 ALA A CA 1
ATOM 674 C C . ALA A 1 84 ? -8.028 -9.110 -7.174 1.00 75.69 84 ALA A C 1
ATOM 676 O O . ALA A 1 84 ? -8.277 -9.777 -6.170 1.00 75.69 84 ALA A O 1
ATOM 677 N N . GLY A 1 85 ? -8.145 -7.779 -7.185 1.00 78.69 85 GLY A N 1
ATOM 678 C CA . GLY A 1 85 ? -8.740 -7.017 -6.083 1.00 78.69 85 GLY A CA 1
ATOM 679 C C . GLY A 1 85 ? -7.823 -6.750 -4.887 1.00 78.69 85 GLY A C 1
ATOM 680 O O . GLY A 1 85 ? -8.321 -6.647 -3.764 1.00 78.69 85 GLY A O 1
ATOM 681 N N . PHE A 1 86 ? -6.509 -6.618 -5.100 1.00 84.31 86 PHE A N 1
ATOM 682 C CA . PHE A 1 86 ? -5.578 -6.188 -4.052 1.00 84.31 86 PHE A CA 1
ATOM 683 C C . PHE A 1 86 ? -6.045 -4.880 -3.388 1.00 84.31 86 PHE A C 1
ATOM 685 O O . PHE A 1 86 ? -6.228 -3.860 -4.053 1.00 84.31 86 PHE A O 1
ATOM 692 N N . LYS A 1 87 ? -6.236 -4.906 -2.065 1.00 87.12 87 LYS A N 1
ATOM 693 C CA . LYS A 1 87 ? -6.636 -3.736 -1.275 1.00 87.12 87 LYS A CA 1
ATOM 694 C C . LYS A 1 87 ? -5.439 -3.193 -0.513 1.00 87.12 87 LYS A C 1
ATOM 696 O O . LYS A 1 87 ? -4.947 -3.835 0.407 1.00 87.12 87 LYS A O 1
ATOM 701 N N . GLU A 1 88 ? -5.034 -1.974 -0.850 1.00 88.62 88 GLU A N 1
ATOM 702 C CA . GLU A 1 88 ? -3.923 -1.286 -0.182 1.00 88.62 88 GLU A CA 1
ATOM 703 C C . GLU A 1 88 ? -4.228 -0.938 1.274 1.00 88.62 88 GLU A C 1
ATOM 705 O O . GLU A 1 88 ? -3.322 -0.846 2.087 1.00 88.62 88 GLU A O 1
ATOM 710 N N . ASN A 1 89 ? -5.498 -0.746 1.626 1.00 90.94 89 ASN A N 1
ATOM 711 C CA . ASN A 1 89 ? -5.894 -0.393 2.983 1.00 90.94 89 ASN A CA 1
ATOM 712 C C . ASN A 1 89 ? -6.892 -1.421 3.503 1.00 90.94 89 ASN A C 1
ATOM 714 O O . ASN A 1 89 ? -7.958 -1.622 2.913 1.00 90.94 89 ASN A O 1
ATOM 718 N N . ILE A 1 90 ? -6.544 -2.064 4.614 1.00 91.06 90 ILE A N 1
ATOM 719 C CA . ILE A 1 90 ? -7.365 -3.079 5.273 1.00 91.06 90 ILE A CA 1
ATOM 720 C C . ILE A 1 90 ? -7.493 -2.717 6.749 1.00 91.06 90 ILE A C 1
ATOM 722 O O . ILE A 1 90 ? -6.573 -2.180 7.360 1.00 91.06 90 ILE A O 1
ATOM 726 N N . ILE A 1 91 ? -8.655 -3.006 7.324 1.00 89.94 91 ILE A N 1
ATOM 727 C CA . ILE A 1 91 ? -8.888 -2.890 8.760 1.00 89.94 91 ILE A CA 1
ATOM 728 C C . ILE A 1 91 ? -8.967 -4.307 9.315 1.00 89.94 91 ILE A C 1
ATOM 730 O O . ILE A 1 91 ? -9.813 -5.090 8.888 1.00 89.94 91 ILE A O 1
ATOM 734 N N . ALA A 1 92 ? -8.075 -4.627 10.244 1.00 89.00 92 ALA A N 1
ATOM 735 C CA . ALA A 1 92 ? -8.079 -5.866 11.000 1.00 89.00 92 ALA A CA 1
ATOM 736 C C . ALA A 1 92 ? -8.669 -5.613 12.392 1.00 89.00 92 ALA A C 1
ATOM 738 O O . ALA A 1 92 ? -8.347 -4.619 13.046 1.00 89.00 92 ALA A O 1
ATOM 739 N N . LEU A 1 93 ? -9.539 -6.515 12.834 1.00 87.00 93 LEU A N 1
ATOM 740 C CA . LEU A 1 93 ? -10.116 -6.518 14.174 1.00 87.00 93 LEU A CA 1
ATOM 741 C C . LEU A 1 93 ? -9.486 -7.678 14.949 1.00 87.00 93 LEU A C 1
ATOM 743 O O . LEU A 1 93 ? -9.383 -8.780 14.412 1.00 87.00 93 LEU A O 1
ATOM 747 N N . ALA A 1 94 ? -9.049 -7.427 16.182 1.00 83.69 94 ALA A N 1
ATOM 748 C CA . ALA A 1 94 ? -8.405 -8.442 17.015 1.00 83.69 94 ALA A CA 1
ATOM 749 C C . ALA A 1 94 ? -9.349 -9.615 17.341 1.00 83.69 94 ALA A C 1
ATOM 751 O O . ALA A 1 94 ? -8.920 -10.764 17.366 1.00 83.69 94 ALA A O 1
ATOM 752 N N . ASP A 1 95 ? -10.633 -9.319 17.554 1.00 82.75 95 ASP A N 1
ATOM 753 C CA . ASP A 1 95 ? -11.689 -10.299 17.806 1.00 82.75 95 ASP A CA 1
ATOM 754 C C . ASP A 1 95 ? -12.925 -9.935 16.958 1.00 82.75 95 ASP A C 1
ATOM 756 O O . ASP A 1 95 ? -13.585 -8.935 17.260 1.00 82.75 95 ASP A O 1
ATOM 760 N N . PRO A 1 96 ? -13.235 -10.696 15.887 1.00 79.19 96 PRO A N 1
ATOM 761 C CA . PRO A 1 96 ? -14.378 -10.445 15.007 1.00 79.19 96 PRO A CA 1
ATOM 762 C C . PRO A 1 96 ? -15.723 -10.346 15.733 1.00 79.19 96 PRO A C 1
ATOM 764 O O . PRO A 1 96 ? -16.586 -9.572 15.314 1.00 79.19 96 PRO A O 1
ATOM 767 N N . ASP A 1 97 ? -15.884 -11.089 16.829 1.00 81.38 97 ASP A N 1
ATOM 768 C CA . ASP A 1 97 ? -17.145 -11.186 17.564 1.00 81.38 97 ASP A CA 1
ATOM 769 C C . ASP A 1 97 ? -17.296 -10.070 18.610 1.00 81.38 97 ASP A C 1
ATOM 771 O O . ASP A 1 97 ? -18.401 -9.784 19.080 1.00 81.38 97 ASP A O 1
ATOM 775 N N . LYS A 1 98 ? -16.198 -9.384 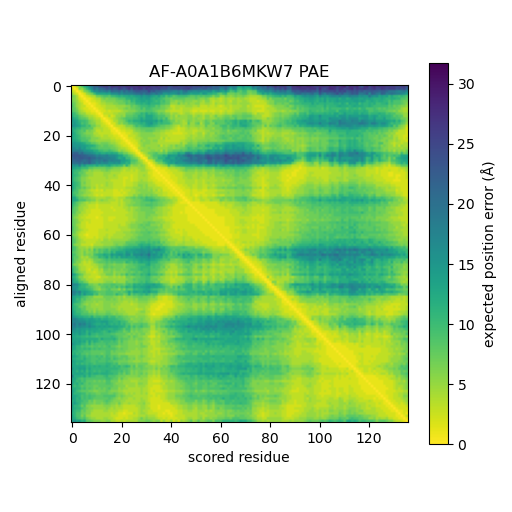18.957 1.00 80.25 98 LYS A N 1
ATOM 776 C CA . LYS A 1 98 ? -16.180 -8.282 19.927 1.00 80.25 98 LYS A CA 1
ATOM 777 C C . LYS A 1 98 ? -15.778 -6.973 19.270 1.00 80.25 98 LYS A C 1
ATOM 779 O O . LYS A 1 98 ? -14.671 -6.465 19.450 1.00 80.25 98 LYS A O 1
ATOM 784 N N . MET A 1 99 ? -16.727 -6.371 18.558 1.00 82.62 99 MET A N 1
ATOM 785 C CA . MET A 1 99 ? -16.529 -5.024 18.035 1.00 82.62 99 MET A CA 1
ATOM 786 C C . MET A 1 99 ? -16.524 -3.992 19.183 1.00 82.62 99 MET A C 1
ATOM 788 O O . MET A 1 99 ? -17.463 -3.977 19.987 1.00 82.62 99 MET A O 1
ATOM 792 N N . PRO A 1 100 ? -15.515 -3.105 19.275 1.00 87.44 100 PRO A N 1
ATOM 793 C CA . PRO A 1 100 ? -15.477 -2.077 20.307 1.00 87.44 100 PRO A CA 1
ATOM 794 C C . PRO A 1 100 ? -16.705 -1.175 20.266 1.00 87.44 100 PRO A C 1
ATOM 796 O O . PRO A 1 100 ? -17.163 -0.762 19.198 1.00 87.44 100 PRO A O 1
ATOM 799 N N . TRP A 1 101 ? -17.183 -0.774 21.444 1.00 87.94 101 TRP A N 1
ATOM 800 C CA . TRP A 1 101 ? -18.326 0.131 21.577 1.00 87.94 101 TRP A CA 1
ATOM 801 C C . TRP A 1 101 ? -18.113 1.454 20.822 1.00 87.94 101 TRP A C 1
ATOM 803 O O . TRP A 1 101 ? -19.042 1.948 20.192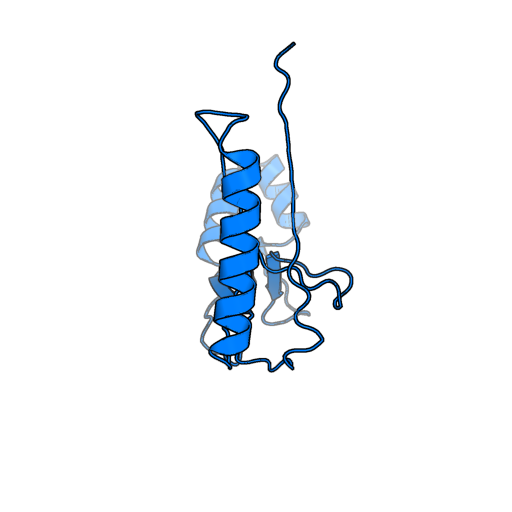 1.00 87.94 101 TRP A O 1
ATOM 813 N N . TYR A 1 102 ? -16.889 1.994 20.802 1.00 87.56 102 TYR A N 1
ATOM 814 C CA . TYR A 1 102 ? -16.564 3.247 20.106 1.00 87.56 102 TYR A CA 1
ATOM 815 C C . TYR A 1 102 ? -16.594 3.122 18.572 1.00 87.56 102 TYR A C 1
ATOM 817 O O . TYR A 1 102 ? -16.674 4.134 17.881 1.00 87.56 102 TYR A O 1
ATOM 825 N N . ALA A 1 103 ? -16.563 1.899 18.031 1.00 87.88 103 ALA A N 1
ATOM 826 C CA . ALA A 1 103 ? -16.719 1.622 16.602 1.00 87.88 103 ALA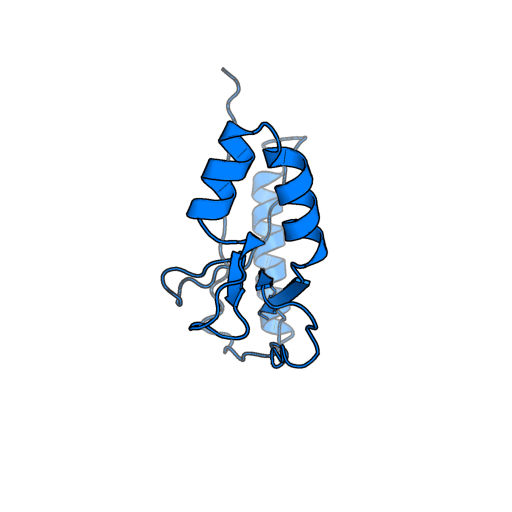 A CA 1
ATOM 827 C C . ALA A 1 103 ? -18.160 1.217 16.225 1.00 87.88 103 ALA A C 1
ATOM 829 O O . ALA A 1 103 ? -18.462 0.996 15.051 1.00 87.88 103 ALA A O 1
ATOM 830 N N . SER A 1 104 ? -19.070 1.121 17.202 1.00 88.81 104 SER A N 1
ATOM 831 C CA . SER A 1 104 ? -20.477 0.786 16.974 1.00 88.81 104 SER A CA 1
ATOM 832 C C . SER A 1 104 ? -21.208 1.867 16.181 1.00 88.81 104 SER A C 1
ATOM 834 O O . SER A 1 104 ? -21.129 3.061 16.480 1.00 88.81 104 SER A O 1
ATOM 836 N N . ARG A 1 105 ? -22.035 1.430 15.222 1.00 90.75 105 ARG A N 1
ATOM 837 C CA . ARG A 1 105 ? -22.935 2.304 14.454 1.00 90.75 105 ARG A CA 1
ATOM 838 C C . ARG A 1 105 ? -23.908 3.064 15.360 1.00 90.75 105 ARG A C 1
ATOM 840 O O . ARG A 1 105 ? -24.192 4.227 15.095 1.00 90.75 105 ARG A O 1
ATOM 847 N N . VAL A 1 106 ? -24.420 2.421 16.412 1.00 92.38 106 VAL A N 1
ATOM 848 C CA . VAL A 1 106 ? -25.391 3.040 17.332 1.00 92.38 106 VAL A CA 1
ATOM 849 C C . VAL A 1 106 ? -24.729 4.171 18.110 1.00 92.38 106 VAL A C 1
ATOM 851 O O . VAL A 1 106 ? -25.251 5.283 18.137 1.00 92.38 106 VAL A O 1
ATOM 854 N N . VAL A 1 107 ? -23.545 3.911 18.672 1.00 92.44 107 VAL A N 1
ATOM 855 C CA . VAL A 1 107 ? -22.769 4.918 19.409 1.00 92.44 107 VAL A CA 1
ATOM 856 C C . VAL A 1 107 ? -22.424 6.094 18.502 1.00 92.44 107 VAL A C 1
ATOM 858 O O . VAL A 1 107 ? -22.604 7.240 18.903 1.00 92.44 107 VAL A O 1
ATOM 861 N N . PHE A 1 108 ? -22.028 5.830 17.253 1.00 92.62 108 PHE A N 1
ATOM 862 C CA . PHE A 1 108 ? -21.774 6.883 16.274 1.00 92.62 108 PHE A CA 1
ATOM 863 C C . PHE A 1 108 ? -22.981 7.808 16.067 1.00 92.62 108 PHE A C 1
ATOM 865 O O . PHE A 1 108 ? -22.829 9.026 16.147 1.00 92.62 108 PHE A O 1
ATOM 872 N N . TRP A 1 109 ? -24.178 7.258 15.837 1.00 95.25 109 TRP A N 1
ATOM 873 C CA . TRP A 1 109 ? -25.379 8.073 15.622 1.00 95.25 109 TRP A CA 1
ATOM 874 C C . TRP A 1 109 ? -25.797 8.852 16.868 1.00 95.25 109 TRP A C 1
ATOM 876 O O . TRP A 1 109 ? -26.121 10.032 16.750 1.00 95.25 109 TRP A O 1
ATOM 886 N N . VAL A 1 110 ? -25.732 8.238 18.053 1.00 95.12 110 VAL A N 1
ATOM 887 C CA . VAL A 1 110 ? -26.027 8.920 19.324 1.00 95.12 110 VAL A CA 1
ATOM 888 C C . VAL A 1 110 ? -25.047 10.072 19.553 1.00 95.12 110 VAL A C 1
ATOM 890 O O . VAL A 1 110 ? -25.474 11.204 19.765 1.00 95.12 110 VAL A O 1
ATOM 893 N N . CYS A 1 111 ? -23.737 9.832 19.423 1.00 93.81 111 CYS A N 1
ATOM 894 C CA . CYS A 1 111 ? -22.728 10.887 19.533 1.00 93.81 111 CYS A CA 1
ATOM 895 C C . CYS A 1 111 ? -22.918 11.972 18.468 1.00 93.81 111 CYS A C 1
ATOM 897 O O . CYS A 1 111 ? -22.747 13.149 18.771 1.00 93.81 111 CYS A O 1
ATOM 899 N N . SER A 1 112 ? -23.289 11.607 17.238 1.00 93.81 112 SER A N 1
ATOM 900 C CA . SER A 1 112 ? -23.563 12.574 16.172 1.00 93.81 112 SER A CA 1
ATOM 901 C C . SER A 1 112 ? -24.773 13.452 16.491 1.00 93.81 112 SER A C 1
ATOM 903 O O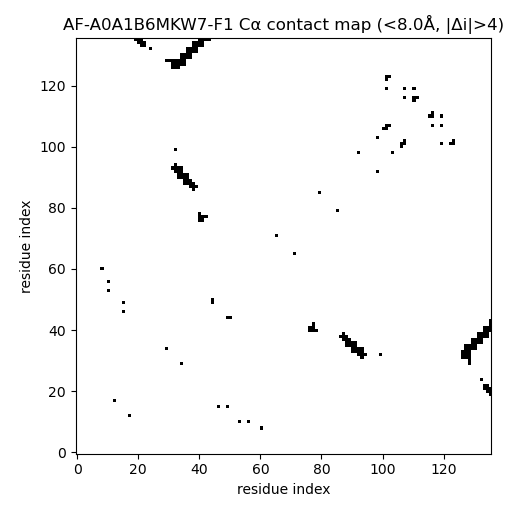 . SER A 1 112 ? -24.714 14.655 16.254 1.00 93.81 112 SER A O 1
ATOM 905 N N . PHE A 1 113 ? -25.840 12.880 17.055 1.00 95.62 113 PHE A N 1
ATOM 906 C CA . PHE A 1 113 ? -27.016 13.632 17.496 1.00 95.62 113 PHE A CA 1
ATOM 907 C C . PHE A 1 113 ? -26.680 14.577 18.657 1.00 95.62 113 PHE A C 1
ATOM 909 O O . PHE A 1 113 ? -27.123 15.721 18.679 1.00 95.62 113 PHE A O 1
ATOM 916 N N . CYS A 1 114 ? -25.821 14.138 19.579 1.00 94.62 114 CYS A N 1
ATOM 917 C CA . CYS A 1 114 ? -25.324 14.952 20.688 1.00 94.62 114 CYS A CA 1
ATOM 918 C C . CYS A 1 114 ? -24.216 15.951 20.297 1.00 94.62 114 CYS A C 1
ATOM 920 O O . CYS A 1 114 ? -23.631 16.559 21.187 1.00 94.62 114 CYS A O 1
ATOM 922 N N . LEU A 1 115 ? -23.887 16.109 19.005 1.00 93.94 115 LEU A N 1
ATOM 923 C CA . LEU A 1 115 ? -22.784 16.953 18.506 1.00 93.94 115 LEU A CA 1
ATOM 924 C C . LEU A 1 115 ? -21.385 16.569 19.046 1.00 93.94 115 LEU A C 1
ATOM 926 O O . LEU A 1 115 ? -20.430 17.334 18.943 1.00 93.94 115 LEU A O 1
ATOM 930 N N . LEU A 1 116 ? -21.231 15.345 19.553 1.00 93.12 116 LEU A N 1
ATOM 931 C CA . LEU A 1 116 ? -19.992 14.759 20.080 1.00 93.12 116 LEU A CA 1
ATOM 932 C C . LEU A 1 116 ? -19.290 13.849 19.053 1.00 93.12 116 LEU A C 1
ATOM 934 O O . LEU A 1 116 ? -18.540 12.940 19.410 1.00 93.12 116 LEU A O 1
ATOM 938 N N . SER A 1 117 ? -19.508 14.074 17.757 1.00 90.75 117 SER A N 1
ATOM 939 C CA . SER A 1 117 ? -18.877 13.272 16.700 1.00 90.75 117 SER A CA 1
ATOM 940 C C . SER A 1 117 ? -17.352 13.434 16.669 1.00 90.75 117 SER A C 1
ATOM 942 O O . SER A 1 117 ? -16.633 12.479 16.382 1.00 90.75 117 SER A O 1
ATOM 944 N N . TRP A 1 118 ? -16.847 14.625 16.997 1.00 94.00 118 TRP A N 1
ATOM 945 C CA . TRP A 1 118 ? -15.415 14.920 17.026 1.00 94.00 118 TRP A CA 1
ATOM 946 C C . TRP A 1 118 ? -14.651 14.196 18.152 1.00 94.00 118 TRP A C 1
ATOM 948 O O . TRP A 1 118 ? -13.695 13.487 17.835 1.00 94.00 118 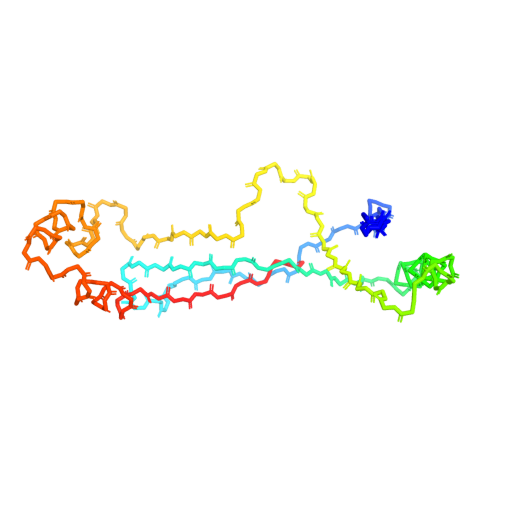TRP A O 1
ATOM 958 N N . PRO A 1 119 ? -15.062 14.264 19.436 1.00 93.56 119 PRO A N 1
ATOM 959 C CA . PRO A 1 119 ? -14.385 13.514 20.497 1.00 93.56 119 PRO A CA 1
ATOM 960 C C . PRO A 1 119 ? -14.470 11.995 20.296 1.00 93.56 119 PRO A C 1
ATOM 962 O O . PRO A 1 119 ? -13.505 11.292 20.586 1.00 93.56 119 PRO A O 1
ATOM 965 N N . LEU A 1 120 ? -15.562 11.478 19.718 1.00 92.12 120 LEU A N 1
ATOM 966 C CA . LEU A 1 120 ? -15.644 10.061 19.348 1.00 92.12 120 LEU A CA 1
ATOM 967 C C . LEU A 1 120 ? -14.554 9.669 18.335 1.00 92.12 120 LEU A C 1
ATOM 969 O O . LEU A 1 120 ? -13.936 8.615 18.475 1.00 92.12 120 LEU A O 1
ATOM 973 N N . ARG A 1 121 ? -14.281 10.522 17.336 1.00 92.31 121 ARG A N 1
ATOM 974 C CA . ARG A 1 121 ? -13.205 10.284 16.357 1.00 92.31 121 ARG A CA 1
ATOM 975 C C . ARG A 1 121 ? -11.826 10.283 17.008 1.00 92.31 121 ARG A C 1
ATOM 977 O O . ARG A 1 121 ? -11.013 9.450 16.635 1.00 92.31 121 ARG A O 1
ATOM 984 N N . LEU A 1 122 ? -11.579 11.154 17.988 1.00 93.25 122 LEU A N 1
ATOM 985 C CA . LEU A 1 122 ? -10.323 11.140 18.745 1.00 93.25 122 LEU A CA 1
ATOM 986 C C . LEU A 1 122 ? -10.132 9.837 19.524 1.00 93.25 122 LEU A C 1
ATOM 988 O O . LEU A 1 122 ? -9.051 9.260 19.483 1.00 93.25 122 LEU A O 1
ATOM 992 N N . ILE A 1 123 ? -11.177 9.355 20.204 1.00 91.75 123 ILE A N 1
ATOM 993 C CA . ILE A 1 123 ? -11.127 8.081 20.937 1.00 91.75 123 ILE A CA 1
ATOM 994 C C . ILE A 1 123 ? -10.865 6.924 19.971 1.00 91.75 123 ILE A C 1
ATOM 996 O O . ILE A 1 123 ? -10.056 6.045 20.265 1.00 91.75 123 ILE A O 1
ATOM 1000 N N . LEU A 1 124 ? -11.533 6.921 18.816 1.00 90.88 124 LEU A N 1
ATOM 1001 C CA . LEU A 1 124 ? -11.335 5.898 17.796 1.00 90.88 124 LEU A CA 1
ATOM 1002 C C . LEU A 1 124 ? -9.903 5.924 17.255 1.00 90.88 124 LEU A C 1
ATOM 1004 O O . LEU A 1 124 ? -9.284 4.871 17.158 1.00 90.88 124 LEU A O 1
ATOM 1008 N N . GLU A 1 125 ? -9.368 7.104 16.949 1.00 90.38 125 GLU A N 1
ATOM 1009 C CA . GLU A 1 125 ? -8.006 7.277 16.441 1.00 90.38 125 GLU A CA 1
ATOM 1010 C C . GLU A 1 125 ? -6.952 6.845 17.466 1.00 90.38 125 GLU A C 1
ATOM 1012 O O . GLU A 1 125 ? -6.019 6.132 17.119 1.00 90.38 125 GLU A O 1
ATOM 1017 N N . TYR A 1 126 ? -7.145 7.197 18.739 1.00 88.50 126 TYR A N 1
ATOM 1018 C CA . TYR A 1 126 ? -6.242 6.820 19.827 1.00 88.50 126 TYR A CA 1
ATOM 1019 C C . TYR A 1 126 ? -6.199 5.304 20.070 1.00 88.50 126 TYR A C 1
ATOM 1021 O O . TYR A 1 126 ? -5.146 4.753 20.374 1.00 88.50 126 TYR A O 1
ATOM 1029 N N . ASN A 1 127 ? -7.339 4.621 19.926 1.00 88.12 127 ASN A N 1
ATOM 1030 C CA . ASN A 1 127 ? -7.433 3.171 20.115 1.00 88.12 127 ASN A CA 1
ATOM 1031 C C . ASN A 1 127 ? -7.158 2.363 18.836 1.00 88.12 127 ASN A C 1
ATOM 1033 O O . ASN A 1 127 ? -7.113 1.130 18.892 1.00 88.12 127 ASN A O 1
ATOM 1037 N N . THR A 1 128 ? -7.005 3.029 17.687 1.00 90.12 128 THR A N 1
ATOM 1038 C CA . THR A 1 128 ? -6.688 2.371 16.420 1.00 90.12 128 THR A CA 1
ATOM 1039 C C . THR A 1 128 ? -5.183 2.315 16.242 1.00 90.12 128 THR A C 1
ATOM 1041 O O . THR A 1 128 ? -4.509 3.338 16.177 1.00 90.12 128 THR A O 1
ATOM 1044 N N . ALA A 1 129 ? -4.650 1.109 16.104 1.00 89.94 129 ALA A N 1
ATOM 1045 C CA . ALA A 1 129 ? -3.252 0.932 15.765 1.00 89.94 129 ALA A CA 1
ATOM 1046 C C . ALA A 1 129 ? -3.018 1.054 14.255 1.00 89.94 129 ALA A C 1
ATOM 1048 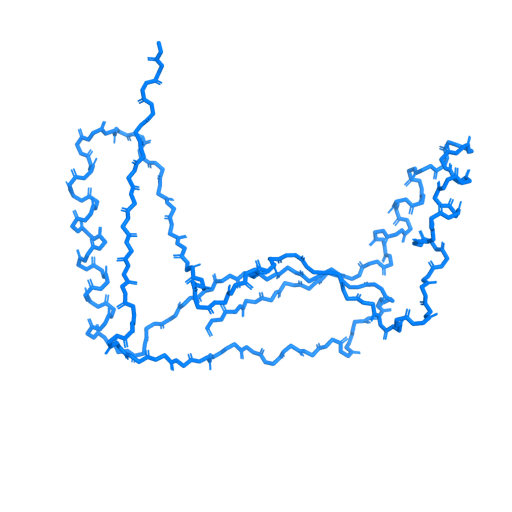O O . ALA A 1 129 ? -3.891 0.734 13.446 1.00 89.94 129 ALA A O 1
ATOM 1049 N N . TYR A 1 130 ? -1.813 1.477 13.881 1.00 89.31 130 TYR A N 1
ATOM 1050 C CA . TYR A 1 130 ? -1.408 1.679 12.494 1.00 89.31 130 TYR A CA 1
ATOM 1051 C C . TYR A 1 130 ? -0.215 0.801 12.151 1.00 89.31 130 TYR A C 1
ATOM 1053 O O . TYR A 1 130 ? 0.819 0.868 12.811 1.00 89.31 130 TYR A O 1
ATOM 1061 N N . VAL A 1 131 ? -0.353 0.006 11.093 1.00 91.06 131 VAL A N 1
ATOM 1062 C CA . VAL A 1 131 ? 0.713 -0.860 10.590 1.00 91.06 131 VAL A CA 1
ATOM 1063 C C . VAL A 1 131 ? 0.935 -0.562 9.117 1.00 91.06 131 VAL A C 1
ATOM 1065 O O . VAL A 1 131 ? 0.009 -0.615 8.310 1.00 91.06 131 VAL A O 1
ATOM 1068 N N . HIS A 1 132 ? 2.179 -0.263 8.764 1.00 90.94 132 HIS A N 1
ATOM 1069 C CA . HIS A 1 132 ? 2.603 -0.153 7.377 1.00 90.94 132 HIS A CA 1
ATOM 1070 C C . HIS A 1 132 ? 3.364 -1.418 6.995 1.00 90.94 132 HIS A C 1
ATOM 1072 O O . HIS A 1 132 ? 4.356 -1.763 7.637 1.00 90.94 132 HIS A O 1
ATOM 1078 N N . TYR A 1 133 ? 2.896 -2.113 5.965 1.00 90.38 133 TYR A N 1
ATOM 1079 C CA . TYR A 1 133 ? 3.467 -3.376 5.530 1.00 90.38 133 TYR A CA 1
ATOM 1080 C C . TYR A 1 133 ? 3.818 -3.320 4.050 1.00 90.38 133 TYR A C 1
ATOM 1082 O O . TYR A 1 133 ? 2.968 -3.031 3.215 1.00 90.38 133 TYR A O 1
ATOM 1090 N N . GLN A 1 134 ? 5.070 -3.619 3.724 1.00 90.81 134 GLN A N 1
ATOM 1091 C CA . GLN A 1 134 ? 5.528 -3.657 2.345 1.00 90.81 134 GLN A CA 1
ATOM 1092 C C . GLN A 1 134 ? 5.525 -5.097 1.832 1.00 90.81 134 GLN A C 1
ATOM 1094 O O . GLN A 1 134 ? 6.221 -5.952 2.378 1.00 90.81 134 GLN A O 1
ATOM 1099 N N . VAL A 1 135 ? 4.749 -5.334 0.777 1.00 89.00 135 VAL A N 1
ATOM 1100 C CA . VAL A 1 135 ? 4.760 -6.558 -0.031 1.00 89.00 135 VAL A CA 1
ATOM 1101 C C . VAL A 1 135 ? 5.901 -6.424 -1.038 1.00 89.00 135 VAL A C 1
ATOM 1103 O O . VAL A 1 135 ? 5.967 -5.401 -1.718 1.00 89.00 135 VAL A O 1
ATOM 1106 N N . THR A 1 136 ? 6.835 -7.375 -1.095 1.00 86.62 136 THR A N 1
ATOM 1107 C CA . THR A 1 136 ? 8.006 -7.359 -1.996 1.00 86.62 136 THR A CA 1
ATOM 1108 C C . THR A 1 136 ? 8.271 -8.720 -2.615 1.00 86.62 136 THR A C 1
ATOM 1110 O O . THR A 1 136 ? 8.284 -9.720 -1.863 1.00 86.62 136 THR A O 1
#

Radius of gyration: 22.17 Å; Cα contacts (8 Å, |Δi|>4): 113; chains: 1; bounding box: 49×39×48 Å

InterPro domains:
  IPR026767 Transmembrane protein 151 [PF14857] (1-136)
  IPR026767 Transmembrane protein 151 [PTHR31893] (1-135)

Sequence (136 aa):
RVNSHAAGASFVFAYCGVRDISRKLVLTETNGQITKIRFSKGFAFANVEAAAEFEEQRTRFFSEHERYDDYMEMREGLDLTSIAGFKENIIALADPDKMPWYASRVVFWVCSFCLLSWPLRLILEYNTAYVHYQVT

Organism: NCBI:txid36148

Nearest PDB structures (foldseek):
  3trp-assembly1_A  TM=3.843E-01  e=6.610E-01  Oryctolagus cuniculus
  5kn0-assembly1_A  TM=3.037E-01  e=5.707E+00  Bos taurus

pLDDT: mean 86.21, std 7.96, range [48.53, 95.62]

Solvent-accessible surface area (backbone atoms only — not comparable to full-atom values): 8877 Å² total; per-residue (Å²): 133,86,85,83,84,84,87,86,85,84,85,80,56,82,84,74,63,88,75,85,70,46,72,86,87,74,71,86,83,55,91,33,60,36,33,42,37,38,51,42,72,51,79,80,73,93,46,69,66,62,44,50,53,52,52,50,54,49,52,50,56,46,67,71,49,57,83,80,44,99,81,75,84,85,84,87,80,71,78,63,83,90,51,86,80,79,67,48,68,46,78,47,59,75,45,85,89,62,73,55,68,82,75,32,70,66,52,49,52,52,29,47,74,69,71,39,48,63,64,49,50,52,54,43,55,73,45,40,36,80,45,82,44,62,46,54

Foldseek 3Di:
DDDDDDDDDDDDCPVQDDDWPFDDDDCPPPQFQKEKEFEFEDDDHPDPVSVVVVVVVVVVVCVVCVVPDPDDDDDDGDDPVVDPPDDRIDMDGPDPVDDDPLPDPVSCVVCVVVVNNVVSVVVVVVRYHYHYTYTD

Mean predicted aligned error: 7.48 Å